Protein AF-A0A952Q5B1-F1 (afdb_monomer_lite)

Foldseek 3Di:
DVVVVVVVVVVVVVVVVVVVVVVVVVVVVVVPPPDDDDDPPPPVPVVVVVVVVVVVVVVPPPPQFEKEKEAAQEPLAKKKKWKAFPPPRDIDIDIAGHRGMDIDRDHAQTKIKMKIASQPGDDDDDDWGQGDIDIDMDHTHGSYYDYDYDYTDGPDPPPPPPPDDPPDDD

pLDDT: mean 77.04, std 18.93, range [41.94, 98.56]

Sequence (170 aa):
MVAFRVILYIAVALLGLLGVIIVVLRLRTKTFQSRQNMATGLVLSSIALVTGLVLTVNALGTDPRPRVIFDNQSECGAIPVTLTRENTGEVLRGKVEMGQKLEFAVEADVRYKYNVDFSAAPRQNGNWKCTAIEDGWVTVPPGSSATFPLKSERIEPQLVVTATPINLVP

Radius of gyration: 29.95 Å; chains: 1; bounding box: 54×34×119 Å

Secondary structure (DSSP, 8-state):
-HHHHHHHHHHHHHHHHHHHHHHHHHHHGGGG-TT--S-TTSSSHHHHHHHHHHHHHTTS----S-EEEEEE-SSS-SEEEEEEETTT--EEEEEE-TT-EEEEE--TT-EEEEEEEGGGSPPPSSS-----EEEEEEE--TT-EEEEEE-----PPP------------

Structure (mmCIF, N/CA/C/O backbone):
data_AF-A0A952Q5B1-F1
#
_entry.id   AF-A0A952Q5B1-F1
#
loop_
_atom_site.group_PDB
_atom_site.id
_atom_site.type_symbol
_atom_site.label_atom_id
_atom_site.label_alt_id
_atom_site.label_comp_id
_atom_site.label_asym_id
_atom_site.label_entity_id
_atom_site.label_seq_id
_atom_site.pdbx_PDB_ins_code
_atom_site.Cartn_x
_atom_site.Cartn_y
_atom_site.Cartn_z
_atom_site.occupancy
_atom_site.B_iso_or_equiv
_atom_site.auth_seq_id
_atom_site.auth_comp_id
_atom_site.auth_asym_id
_atom_site.auth_atom_id
_atom_site.pdbx_PDB_model_num
ATOM 1 N N . MET A 1 1 ? 6.737 12.651 16.575 1.00 57.50 1 MET A N 1
ATOM 2 C CA . MET A 1 1 ? 6.765 11.290 17.172 1.00 57.50 1 MET A CA 1
ATOM 3 C C . MET A 1 1 ? 8.156 10.640 17.205 1.00 57.50 1 MET A C 1
ATOM 5 O O . MET A 1 1 ? 8.379 9.805 18.071 1.00 57.50 1 MET A O 1
ATOM 9 N N . VAL A 1 2 ? 9.113 11.021 16.344 1.00 59.41 2 VAL A N 1
ATOM 10 C CA . VAL A 1 2 ? 10.474 10.431 16.326 1.00 59.41 2 VAL A CA 1
ATOM 11 C C . VAL A 1 2 ? 11.293 10.752 17.590 1.00 59.41 2 VAL A C 1
ATOM 13 O O . VAL A 1 2 ? 11.925 9.861 18.146 1.00 59.41 2 VAL A O 1
ATOM 16 N N . ALA A 1 3 ? 11.211 11.983 18.109 1.00 59.31 3 ALA A N 1
ATOM 17 C CA . ALA A 1 3 ? 11.975 12.411 19.289 1.00 59.31 3 ALA A CA 1
ATOM 18 C C . ALA A 1 3 ? 11.665 11.598 20.563 1.00 59.31 3 ALA A C 1
ATOM 20 O O . ALA A 1 3 ? 12.570 11.264 21.321 1.00 59.31 3 ALA A O 1
ATOM 21 N N . PHE A 1 4 ? 10.403 11.206 20.765 1.00 68.00 4 PHE A N 1
ATOM 22 C CA . PHE A 1 4 ? 9.999 10.403 21.923 1.00 68.00 4 PHE A CA 1
ATOM 23 C C . PHE A 1 4 ? 10.615 8.997 21.893 1.00 68.00 4 PHE A C 1
ATOM 25 O O . PHE A 1 4 ? 11.049 8.483 22.920 1.00 68.00 4 PHE A O 1
ATOM 32 N N . ARG A 1 5 ? 10.724 8.398 20.699 1.00 67.12 5 ARG A N 1
ATOM 33 C CA . ARG A 1 5 ? 11.349 7.081 20.527 1.00 67.12 5 ARG A CA 1
ATOM 34 C C . ARG A 1 5 ? 12.837 7.123 20.868 1.00 67.12 5 ARG A C 1
ATOM 36 O O . ARG A 1 5 ? 13.310 6.246 21.576 1.00 67.12 5 ARG A O 1
ATOM 43 N N . VAL A 1 6 ? 13.553 8.161 20.432 1.00 75.75 6 VAL A N 1
ATOM 44 C CA . VAL A 1 6 ? 14.989 8.325 20.725 1.00 75.75 6 VAL A CA 1
ATOM 45 C C . VAL A 1 6 ? 15.237 8.471 22.230 1.00 75.75 6 VAL A C 1
ATOM 47 O O . VAL A 1 6 ? 16.117 7.804 22.769 1.00 75.75 6 VAL A O 1
ATOM 50 N N . ILE A 1 7 ? 14.423 9.272 22.926 1.00 77.44 7 ILE A N 1
ATOM 51 C CA . ILE A 1 7 ? 14.523 9.447 24.385 1.00 77.44 7 ILE A CA 1
ATOM 52 C C . ILE A 1 7 ? 14.272 8.119 25.113 1.00 77.44 7 ILE A C 1
ATOM 54 O O . ILE A 1 7 ? 15.005 7.777 26.041 1.00 77.44 7 ILE A O 1
ATOM 58 N N . LEU A 1 8 ? 13.287 7.340 24.659 1.00 76.62 8 LEU A N 1
ATOM 59 C CA . LEU A 1 8 ? 12.981 6.033 25.235 1.00 76.62 8 LEU A CA 1
ATOM 60 C C . LEU A 1 8 ? 14.145 5.043 25.062 1.00 76.62 8 LEU A C 1
ATOM 62 O O . LEU A 1 8 ? 14.513 4.367 26.020 1.00 76.62 8 LEU A O 1
ATOM 66 N N . TYR A 1 9 ? 14.779 4.997 23.885 1.00 74.94 9 TYR A N 1
ATOM 67 C CA . TYR A 1 9 ? 15.947 4.137 23.655 1.00 74.94 9 TYR A CA 1
ATOM 68 C C . TYR A 1 9 ? 17.141 4.517 24.537 1.00 74.94 9 TYR A C 1
ATOM 70 O O . TYR A 1 9 ? 17.790 3.634 25.096 1.00 74.94 9 TYR A O 1
ATOM 78 N N . ILE A 1 10 ? 17.406 5.816 24.708 1.00 79.50 10 ILE A N 1
ATOM 79 C CA . ILE A 1 10 ? 18.494 6.298 25.571 1.00 79.50 10 ILE A CA 1
ATOM 80 C C . ILE A 1 10 ? 18.225 5.938 27.038 1.00 79.50 10 ILE A C 1
ATOM 82 O O . ILE A 1 10 ? 19.127 5.463 27.728 1.00 79.50 10 ILE A O 1
ATOM 86 N N . ALA A 1 11 ? 16.983 6.094 27.507 1.00 80.75 11 ALA A N 1
ATOM 87 C CA . ALA A 1 11 ? 16.598 5.727 28.868 1.00 80.75 11 ALA A CA 1
ATOM 88 C C . ALA A 1 11 ? 16.760 4.219 29.128 1.00 80.75 11 ALA A C 1
ATOM 90 O O . ALA A 1 11 ? 17.311 3.823 30.155 1.00 80.75 11 ALA A O 1
ATOM 91 N N . VAL A 1 12 ? 16.348 3.373 28.179 1.00 80.56 12 VAL A N 1
ATOM 92 C CA . VAL A 1 12 ? 16.506 1.913 28.281 1.00 80.56 12 VAL A CA 1
ATOM 93 C C . VAL A 1 12 ? 17.984 1.511 28.273 1.00 80.56 12 VAL A C 1
ATOM 95 O O . VAL A 1 12 ? 18.396 0.679 29.083 1.00 80.56 12 VAL A O 1
ATOM 98 N N . ALA A 1 13 ? 18.805 2.132 27.420 1.00 80.12 13 ALA A N 1
ATOM 99 C CA . ALA A 1 13 ? 20.243 1.874 27.372 1.00 80.12 13 ALA A CA 1
ATOM 100 C C . ALA A 1 13 ? 20.943 2.247 28.692 1.00 80.12 13 ALA A C 1
ATOM 102 O O . ALA A 1 13 ? 21.744 1.464 29.203 1.00 80.12 13 ALA A O 1
ATOM 103 N N . LEU A 1 14 ? 20.600 3.400 29.281 1.00 85.06 14 LEU A N 1
ATOM 104 C CA . LEU A 1 14 ? 21.139 3.852 30.568 1.00 85.06 14 LEU A CA 1
ATOM 105 C C . LEU A 1 14 ? 20.765 2.914 31.723 1.00 85.06 14 LEU A C 1
ATOM 107 O O . LEU A 1 14 ? 21.619 2.589 32.549 1.00 85.06 14 LEU A O 1
ATOM 111 N N . LEU A 1 15 ? 19.518 2.437 31.762 1.00 82.69 15 LEU A N 1
ATOM 112 C CA . LEU A 1 15 ? 19.067 1.470 32.767 1.00 82.69 15 LEU A CA 1
ATOM 113 C C . LEU A 1 15 ? 19.789 0.120 32.630 1.00 82.69 15 LEU A C 1
ATOM 115 O O . LEU A 1 15 ? 20.185 -0.467 33.638 1.00 82.69 15 LEU A O 1
ATOM 119 N N . GLY A 1 16 ? 20.025 -0.343 31.398 1.00 81.25 16 GLY A N 1
ATOM 120 C CA . GLY A 1 16 ? 20.823 -1.545 31.138 1.00 81.25 16 GLY A CA 1
ATOM 121 C C . GLY A 1 16 ? 22.265 -1.405 31.634 1.00 81.25 16 GLY A C 1
ATOM 122 O O . GLY A 1 16 ? 22.781 -2.294 32.312 1.00 81.25 16 GLY A O 1
ATOM 123 N N . LEU A 1 17 ? 22.893 -0.257 31.368 1.00 80.62 17 LEU A N 1
ATOM 124 C CA . LEU A 1 17 ? 24.262 0.047 31.798 1.00 80.62 17 LEU A CA 1
ATOM 125 C C . LEU A 1 17 ? 24.384 0.099 33.329 1.00 80.62 17 LEU A C 1
ATOM 127 O O . LEU A 1 17 ? 25.306 -0.490 33.894 1.00 80.62 17 LEU A O 1
ATOM 131 N N . LEU A 1 18 ? 23.413 0.717 34.011 1.00 82.19 18 LEU A N 1
ATOM 132 C CA . LEU A 1 18 ? 23.317 0.722 35.476 1.00 82.19 18 LEU A CA 1
ATOM 133 C C . LEU A 1 18 ? 23.187 -0.696 36.051 1.00 82.19 18 LEU A C 1
ATOM 135 O O . LEU A 1 18 ? 23.868 -1.028 37.023 1.00 82.19 18 LEU A O 1
ATOM 139 N N . GLY A 1 19 ? 22.375 -1.554 35.428 1.00 79.06 19 GLY A N 1
ATOM 140 C CA . GLY A 1 19 ? 22.234 -2.957 35.825 1.00 79.06 19 GLY A CA 1
ATOM 141 C C . GLY A 1 19 ? 23.553 -3.732 35.741 1.00 79.06 19 GLY A C 1
ATOM 142 O O . GLY A 1 19 ? 23.925 -4.427 36.689 1.00 79.06 19 GLY A O 1
ATOM 143 N N . VAL A 1 20 ? 24.306 -3.559 34.648 1.00 78.56 20 VAL A N 1
ATOM 144 C CA . VAL A 1 20 ? 25.624 -4.192 34.465 1.00 78.56 20 VAL A CA 1
ATOM 145 C C . VAL A 1 20 ? 26.622 -3.700 35.515 1.00 78.56 20 VAL A C 1
ATOM 147 O O . VAL A 1 20 ? 27.319 -4.515 36.121 1.00 78.56 20 VAL A O 1
ATOM 150 N N . ILE A 1 21 ? 26.658 -2.393 35.794 1.00 76.25 21 ILE A N 1
ATOM 151 C CA . ILE A 1 21 ? 27.545 -1.810 36.813 1.00 76.25 21 ILE A CA 1
ATOM 152 C C . ILE A 1 21 ? 27.254 -2.401 38.200 1.00 76.25 21 ILE A C 1
ATOM 154 O O . ILE A 1 21 ? 28.185 -2.791 38.907 1.00 76.25 21 ILE A O 1
ATOM 158 N N . ILE A 1 22 ? 25.979 -2.540 38.580 1.00 74.88 22 ILE A N 1
ATOM 159 C CA . ILE A 1 22 ? 25.579 -3.137 39.865 1.00 74.88 22 ILE A CA 1
ATOM 160 C C . ILE A 1 22 ? 26.024 -4.606 39.958 1.00 74.88 22 ILE A C 1
ATOM 162 O O . ILE A 1 22 ? 26.513 -5.039 41.007 1.00 74.88 22 ILE A O 1
ATOM 166 N N . VAL A 1 23 ? 25.904 -5.375 38.870 1.00 71.56 23 VAL A N 1
ATOM 167 C CA . VAL A 1 23 ? 26.352 -6.778 38.820 1.00 71.56 23 VAL A CA 1
ATOM 168 C C . VAL A 1 23 ? 27.873 -6.877 38.948 1.00 71.56 23 VAL A C 1
ATOM 170 O O . VAL A 1 23 ? 28.365 -7.680 39.742 1.00 71.56 23 VAL A O 1
ATOM 173 N N . VAL A 1 24 ? 28.626 -6.035 38.237 1.00 71.56 24 VAL A N 1
ATOM 174 C CA . VAL A 1 24 ? 30.097 -6.007 38.309 1.00 71.56 24 VAL A CA 1
ATOM 175 C C . VAL A 1 24 ? 30.578 -5.596 39.705 1.00 71.56 24 VAL A C 1
ATOM 177 O O . VAL A 1 24 ? 31.488 -6.227 40.249 1.00 71.56 24 VAL A O 1
ATOM 180 N N . LEU A 1 25 ? 29.936 -4.605 40.333 1.00 67.44 25 LEU A N 1
ATOM 181 C CA . LEU A 1 25 ? 30.223 -4.207 41.716 1.00 67.44 25 LEU A CA 1
ATOM 182 C C . LEU A 1 25 ? 29.959 -5.352 42.705 1.00 67.44 25 LEU A C 1
ATOM 184 O O . LEU A 1 25 ? 30.779 -5.592 43.590 1.00 67.44 25 LEU A O 1
ATOM 188 N N . ARG A 1 26 ? 28.870 -6.115 42.527 1.00 61.66 26 ARG A N 1
ATOM 189 C CA . ARG A 1 26 ? 28.585 -7.305 43.351 1.00 61.66 26 ARG A CA 1
ATOM 190 C C . ARG A 1 26 ? 29.511 -8.491 43.082 1.00 61.66 26 ARG A C 1
ATOM 192 O O . ARG A 1 26 ? 29.687 -9.322 43.968 1.00 61.66 26 ARG A O 1
ATOM 199 N N . LEU A 1 27 ? 30.083 -8.608 41.886 1.00 57.28 27 LEU A N 1
ATOM 200 C CA . LEU A 1 27 ? 31.075 -9.641 41.577 1.00 57.28 27 LEU A CA 1
ATOM 201 C C . LEU A 1 27 ? 32.434 -9.309 42.206 1.00 57.28 27 LEU A C 1
ATOM 203 O O . LEU 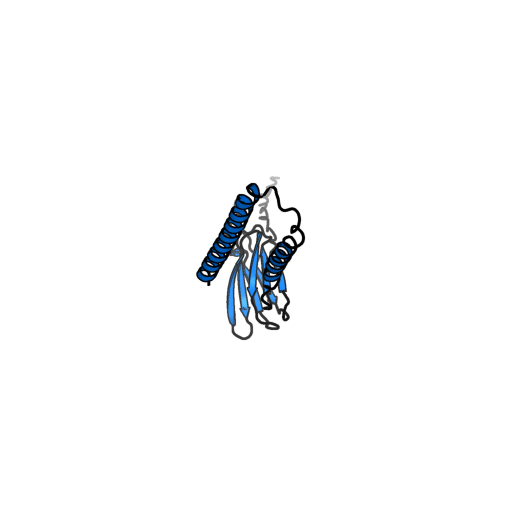A 1 27 ? 33.083 -10.206 42.739 1.00 57.28 27 LEU A O 1
ATOM 207 N N . ARG A 1 28 ? 32.832 -8.028 42.231 1.00 53.44 28 ARG A N 1
ATOM 208 C CA . ARG A 1 28 ? 34.084 -7.593 42.877 1.00 53.44 28 ARG A CA 1
ATOM 209 C C . ARG A 1 28 ? 34.093 -7.754 44.395 1.00 53.44 28 ARG A C 1
ATOM 211 O O . ARG A 1 28 ? 35.161 -7.948 44.960 1.00 53.44 28 ARG A O 1
ATOM 218 N N . THR A 1 29 ? 32.944 -7.712 45.067 1.00 49.78 29 THR A N 1
ATOM 219 C CA . THR A 1 29 ? 32.888 -7.943 46.521 1.00 49.78 29 THR A CA 1
ATOM 220 C C . THR A 1 29 ? 32.948 -9.425 46.903 1.00 49.78 29 THR A C 1
ATOM 222 O O . THR A 1 29 ? 33.233 -9.745 48.055 1.00 49.78 29 THR A O 1
ATOM 225 N N . LYS A 1 30 ? 32.745 -10.352 45.954 1.00 46.09 30 LYS A N 1
ATOM 226 C CA . LYS A 1 30 ? 32.739 -11.800 46.225 1.00 46.09 30 LYS A CA 1
ATOM 227 C C . LYS A 1 30 ? 34.120 -12.456 46.296 1.00 46.09 30 LYS A C 1
ATOM 229 O O . LYS A 1 30 ? 34.212 -13.571 46.800 1.00 46.09 30 LYS A O 1
ATOM 234 N N . THR A 1 31 ? 35.197 -11.795 45.876 1.00 49.59 31 THR A N 1
ATOM 235 C CA . THR A 1 31 ? 36.562 -12.335 46.032 1.00 49.59 31 THR A CA 1
ATOM 236 C C . THR A 1 31 ? 37.141 -12.158 47.442 1.00 49.59 31 THR A C 1
ATOM 238 O O . THR A 1 31 ? 38.228 -12.659 47.704 1.00 49.59 31 THR A O 1
ATOM 241 N N . PHE A 1 32 ? 36.416 -11.526 48.378 1.00 49.97 32 PHE A N 1
ATOM 242 C CA . PHE A 1 32 ? 36.888 -11.273 49.750 1.00 49.97 32 PHE A CA 1
ATOM 243 C C . PHE A 1 32 ? 36.176 -12.095 50.844 1.00 49.97 32 PHE A C 1
ATOM 245 O O . PHE A 1 32 ? 36.248 -11.757 52.022 1.00 49.97 32 PHE A O 1
ATOM 252 N N . GLN A 1 33 ? 35.465 -13.176 50.502 1.00 45.03 33 GLN A N 1
ATOM 253 C CA . GLN A 1 33 ? 34.659 -13.901 51.496 1.00 45.03 33 GLN A CA 1
ATOM 254 C C . GLN A 1 33 ? 34.721 -15.426 51.347 1.00 45.03 33 GLN A C 1
ATOM 256 O O . GLN A 1 33 ? 33.713 -16.124 51.280 1.00 45.03 33 GLN A O 1
ATOM 261 N N . SER A 1 34 ? 35.946 -15.956 51.380 1.00 46.50 34 SER A N 1
ATOM 262 C CA . SER A 1 34 ? 36.279 -17.390 51.448 1.00 46.50 34 SER A CA 1
ATOM 263 C C . SER A 1 34 ? 35.866 -18.080 52.772 1.00 46.50 34 SER A C 1
ATOM 265 O O . SER A 1 34 ? 36.592 -18.950 53.251 1.00 46.50 34 SER A O 1
ATOM 267 N N . ARG A 1 35 ? 34.741 -17.712 53.413 1.00 50.00 35 ARG A N 1
ATOM 268 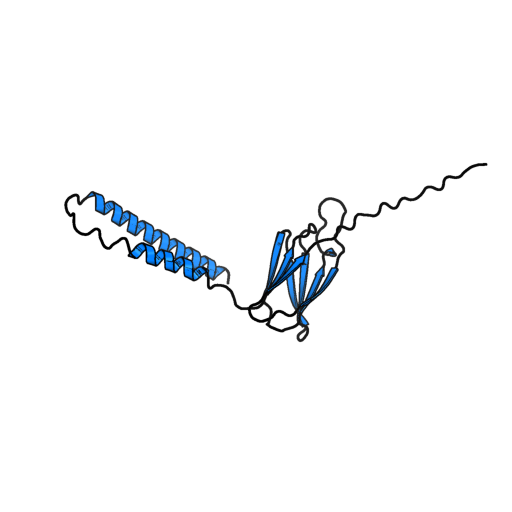C CA . ARG A 1 35 ? 34.308 -18.346 54.681 1.00 50.00 35 ARG A CA 1
ATOM 269 C C . ARG A 1 35 ? 32.807 -18.464 54.971 1.00 50.00 35 ARG A C 1
ATOM 271 O O . ARG A 1 35 ? 32.482 -18.864 56.083 1.00 50.00 35 ARG A O 1
ATOM 278 N N . GLN A 1 36 ? 31.879 -18.200 54.051 1.00 41.94 36 GLN A N 1
ATOM 279 C CA . GLN A 1 36 ? 30.451 -18.436 54.347 1.00 41.94 36 GLN A CA 1
ATOM 280 C C . GLN A 1 36 ? 29.728 -19.190 53.228 1.00 41.94 36 GLN A C 1
ATOM 282 O O . GLN A 1 36 ? 28.959 -18.645 52.442 1.00 41.94 36 GLN A O 1
ATOM 287 N N . ASN A 1 37 ? 29.982 -20.498 53.207 1.00 48.69 37 ASN A N 1
ATOM 288 C CA . ASN A 1 37 ? 29.059 -21.494 52.678 1.00 48.69 37 ASN A CA 1
ATOM 289 C C . ASN A 1 37 ? 27.781 -21.450 53.530 1.00 48.69 37 ASN A C 1
ATOM 291 O O . ASN A 1 37 ? 27.867 -21.782 54.705 1.00 48.69 37 ASN A O 1
ATOM 295 N N . MET A 1 38 ? 26.655 -21.009 52.952 1.00 50.41 38 MET A N 1
ATOM 296 C CA . MET A 1 38 ? 25.242 -21.250 53.345 1.00 50.41 38 MET A CA 1
ATOM 297 C C . MET A 1 38 ? 24.345 -20.055 52.949 1.00 50.41 38 MET A C 1
ATOM 299 O O . MET A 1 38 ? 23.683 -19.462 53.788 1.00 50.41 38 MET A O 1
ATOM 303 N N . ALA A 1 39 ? 24.313 -19.650 51.673 1.00 46.81 39 ALA A N 1
ATOM 304 C CA . ALA A 1 39 ? 23.263 -18.726 51.189 1.00 46.81 39 ALA A CA 1
ATOM 305 C C . ALA A 1 39 ? 23.066 -18.726 49.659 1.00 46.81 39 ALA A C 1
ATOM 307 O O . ALA A 1 39 ? 22.420 -17.841 49.100 1.00 46.81 39 ALA A O 1
ATOM 308 N N . THR A 1 40 ? 23.628 -19.689 48.930 1.00 48.06 40 THR A N 1
ATOM 309 C CA . THR A 1 40 ? 23.574 -19.751 47.460 1.00 48.06 40 THR A CA 1
ATOM 310 C C . THR A 1 40 ? 22.400 -20.598 46.970 1.00 48.06 40 THR A C 1
ATOM 312 O O . THR A 1 40 ? 22.591 -21.546 46.220 1.00 48.06 40 THR A O 1
ATOM 315 N N . GLY A 1 41 ? 21.182 -20.270 47.412 1.00 47.44 41 GLY A N 1
ATOM 316 C CA . GLY A 1 41 ? 19.950 -20.930 46.953 1.00 47.44 41 GLY A CA 1
ATOM 317 C C . GLY A 1 41 ? 18.912 -20.007 46.304 1.00 47.44 41 GLY A C 1
ATOM 318 O O . GLY A 1 41 ? 17.989 -20.497 45.670 1.00 47.44 41 GLY A O 1
ATOM 319 N N . LEU A 1 42 ? 19.039 -18.679 46.431 1.00 48.03 42 LEU A N 1
ATOM 320 C CA . LEU A 1 42 ? 17.896 -17.770 46.215 1.00 48.03 42 LEU A CA 1
ATOM 321 C C . LEU A 1 42 ? 18.117 -16.624 45.212 1.00 48.03 42 LEU A C 1
ATOM 323 O O . LEU A 1 42 ? 17.209 -15.836 44.984 1.00 48.03 42 LEU A O 1
ATOM 327 N N . VAL A 1 43 ? 19.292 -16.514 44.580 1.00 47.91 43 VAL A N 1
ATOM 328 C CA . VAL A 1 43 ? 19.617 -15.361 43.701 1.00 47.91 43 VAL A CA 1
ATOM 329 C C . VAL A 1 43 ? 19.542 -15.701 42.201 1.00 47.91 43 VAL A C 1
ATOM 331 O O . VAL A 1 43 ? 19.681 -14.823 41.358 1.00 47.91 43 VAL A O 1
ATOM 334 N N . LEU A 1 44 ? 19.285 -16.965 41.848 1.00 45.44 44 LEU A N 1
ATOM 335 C CA . LEU A 1 44 ? 19.164 -17.414 40.452 1.00 45.44 44 LEU A CA 1
ATOM 336 C C . LEU A 1 44 ? 17.729 -17.341 39.891 1.00 45.44 44 LEU A C 1
ATOM 338 O O . LEU A 1 44 ? 17.565 -17.454 38.681 1.00 45.44 44 LEU A O 1
ATOM 342 N N . SER A 1 45 ? 16.695 -17.106 40.712 1.00 47.19 45 SER A N 1
ATOM 343 C CA . SER A 1 45 ? 15.301 -17.023 40.226 1.00 47.19 45 SER A CA 1
ATOM 344 C C . SER A 1 45 ? 14.891 -15.628 39.733 1.00 47.19 45 SER A C 1
ATOM 346 O O . SER A 1 45 ? 14.009 -15.506 38.886 1.00 47.19 45 SER A O 1
ATOM 348 N N . SER A 1 46 ? 15.537 -14.562 40.211 1.00 48.22 46 SER A N 1
ATOM 349 C CA . SER A 1 46 ? 15.129 -13.180 39.924 1.00 48.22 46 SER A CA 1
ATOM 350 C C . SER A 1 46 ? 15.632 -12.642 38.580 1.00 48.22 46 SER A C 1
ATOM 352 O O . SER A 1 46 ? 15.042 -11.706 38.049 1.00 48.22 46 SER A O 1
ATOM 354 N N . ILE A 1 47 ? 16.663 -13.249 37.980 1.00 51.22 47 ILE A N 1
ATOM 355 C CA . ILE A 1 47 ? 17.163 -12.847 36.652 1.00 51.22 47 ILE A CA 1
ATOM 356 C C . ILE A 1 47 ? 16.261 -13.395 35.532 1.00 51.22 47 ILE A C 1
ATOM 358 O O . ILE A 1 47 ? 16.010 -12.681 34.563 1.00 51.22 47 ILE A O 1
ATOM 362 N N . ALA A 1 48 ? 15.697 -14.599 35.692 1.00 50.59 48 ALA A N 1
ATOM 363 C CA . ALA A 1 48 ? 14.828 -15.230 34.692 1.00 50.59 48 ALA A CA 1
ATOM 364 C C . ALA A 1 48 ? 13.477 -14.507 34.511 1.00 50.59 48 ALA A C 1
ATOM 366 O O . ALA A 1 48 ? 12.975 -14.391 33.393 1.00 50.59 48 ALA A O 1
ATOM 367 N N . LEU A 1 49 ? 12.905 -13.960 35.590 1.00 49.78 49 LEU A N 1
ATOM 368 C CA . LEU A 1 49 ? 11.628 -13.235 35.530 1.00 49.78 49 LEU A CA 1
ATOM 369 C C . LEU A 1 49 ? 11.739 -11.897 34.785 1.00 49.78 49 LEU A C 1
ATOM 371 O O . LEU A 1 49 ? 10.821 -11.513 34.063 1.00 49.78 49 LEU A O 1
ATOM 375 N N . VAL A 1 50 ? 12.874 -11.203 34.906 1.00 50.47 50 VAL A N 1
ATOM 376 C CA . VAL A 1 50 ? 13.075 -9.905 34.246 1.00 50.47 50 VAL A CA 1
ATOM 377 C C . VAL A 1 50 ? 13.347 -10.077 32.747 1.00 50.47 50 VAL A C 1
ATOM 379 O O . VAL A 1 50 ? 12.857 -9.283 31.949 1.00 50.47 50 VAL A O 1
ATOM 382 N N . THR A 1 51 ? 14.051 -11.138 32.331 1.00 51.38 51 THR A N 1
ATOM 383 C CA . THR A 1 51 ? 14.259 -11.415 30.894 1.00 51.38 51 THR A CA 1
ATOM 384 C C . THR A 1 51 ? 12.984 -11.907 30.205 1.00 51.38 51 THR A C 1
ATOM 386 O O . THR A 1 51 ? 12.723 -11.515 29.069 1.00 51.38 51 THR A O 1
ATOM 389 N N . GLY A 1 52 ? 12.155 -12.701 30.894 1.00 49.69 52 GLY A N 1
ATOM 390 C CA . GLY A 1 52 ? 10.856 -13.141 30.374 1.00 49.69 52 GLY A CA 1
ATOM 391 C C . GLY A 1 52 ? 9.883 -11.982 30.135 1.00 49.69 52 GLY A C 1
ATOM 392 O O . GLY A 1 52 ? 9.244 -11.922 29.087 1.00 49.69 52 GLY A O 1
ATOM 393 N N . LEU A 1 53 ? 9.823 -11.008 31.052 1.00 48.28 53 LEU A N 1
ATOM 394 C CA . LEU A 1 53 ? 8.910 -9.870 30.922 1.00 48.28 53 LEU A CA 1
ATOM 395 C C . LEU A 1 53 ? 9.288 -8.956 29.744 1.00 48.28 53 LEU A C 1
ATOM 397 O O . LEU A 1 53 ? 8.411 -8.560 28.981 1.00 48.28 53 LEU A O 1
ATOM 401 N N . VAL A 1 54 ? 10.580 -8.684 29.525 1.00 52.50 54 VAL A N 1
ATOM 402 C CA . VAL A 1 54 ? 11.051 -7.797 28.438 1.00 52.50 54 VAL A CA 1
ATOM 403 C C . VAL A 1 54 ? 10.767 -8.368 27.039 1.00 52.50 54 VAL A C 1
ATOM 405 O O . VAL A 1 54 ? 10.517 -7.603 26.108 1.00 52.50 54 VAL A O 1
ATOM 408 N N . LEU A 1 55 ? 10.719 -9.694 26.879 1.00 51.72 55 LEU A N 1
ATOM 409 C CA . LEU A 1 55 ? 10.351 -10.324 25.604 1.00 51.72 55 LEU A CA 1
ATOM 410 C C . LEU A 1 55 ? 8.842 -10.254 25.318 1.00 51.72 55 LEU A C 1
ATOM 412 O O . LEU A 1 55 ? 8.451 -10.151 24.157 1.00 51.72 55 LEU A O 1
ATOM 416 N N . THR A 1 56 ? 7.989 -10.233 26.349 1.00 50.00 56 THR A N 1
ATOM 417 C CA . THR A 1 56 ? 6.527 -10.156 26.158 1.00 50.00 56 THR A CA 1
ATOM 418 C C . THR A 1 56 ? 6.027 -8.774 25.734 1.00 50.00 56 THR A C 1
ATOM 420 O O . THR A 1 56 ? 5.034 -8.684 25.016 1.00 50.00 56 THR A O 1
ATOM 423 N N . VAL A 1 57 ? 6.725 -7.687 26.092 1.00 52.16 57 VAL A N 1
ATOM 424 C CA . VAL A 1 57 ? 6.257 -6.322 25.766 1.00 52.16 57 VAL A CA 1
ATOM 425 C C . VAL A 1 57 ? 6.426 -5.984 24.277 1.00 52.16 57 VAL A C 1
ATOM 427 O O . VAL A 1 57 ?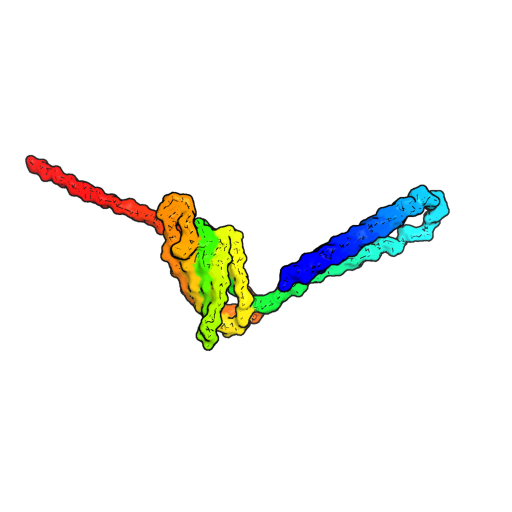 5.666 -5.185 23.739 1.00 52.16 57 VAL A O 1
ATOM 430 N N . ASN A 1 58 ? 7.366 -6.627 23.575 1.00 49.22 58 ASN A N 1
ATOM 431 C CA . ASN A 1 58 ? 7.559 -6.409 22.135 1.00 49.22 58 ASN A CA 1
ATOM 432 C C . ASN A 1 58 ? 6.569 -7.189 21.252 1.00 49.22 58 ASN A C 1
ATOM 434 O O . ASN A 1 58 ? 6.455 -6.888 20.067 1.00 49.22 58 ASN A O 1
ATOM 438 N N . ALA A 1 59 ? 5.840 -8.163 21.806 1.00 48.66 59 ALA A N 1
ATOM 439 C CA . ALA A 1 59 ? 4.897 -8.985 21.046 1.00 48.66 59 ALA A CA 1
ATOM 440 C C . ALA A 1 59 ? 3.471 -8.395 20.969 1.00 48.66 59 ALA A C 1
ATOM 442 O O . ALA A 1 59 ? 2.669 -8.869 20.173 1.00 48.66 59 ALA A O 1
ATOM 443 N N . LEU A 1 60 ? 3.145 -7.359 21.756 1.00 52.62 60 LEU A N 1
ATOM 444 C CA . LEU A 1 60 ? 1.795 -6.763 21.824 1.00 52.62 60 LEU A CA 1
ATOM 445 C C . LEU A 1 60 ? 1.638 -5.451 21.026 1.00 52.62 60 LEU A C 1
ATOM 447 O O . LEU A 1 60 ? 0.650 -4.738 21.177 1.00 52.62 60 LEU A O 1
ATOM 451 N N . GLY A 1 61 ? 2.606 -5.114 20.173 1.00 52.84 61 GLY A N 1
ATOM 452 C CA . GLY A 1 61 ? 2.612 -3.871 19.393 1.00 52.84 61 GLY A CA 1
ATOM 453 C C . GLY A 1 61 ? 1.869 -3.921 18.053 1.00 52.84 61 GLY A C 1
ATOM 454 O O . GLY A 1 61 ? 2.056 -3.013 17.241 1.00 52.84 61 GLY A O 1
ATOM 455 N N . THR A 1 62 ? 1.082 -4.960 17.768 1.00 59.44 62 THR A N 1
ATOM 456 C CA . THR A 1 62 ? 0.273 -5.043 16.545 1.00 59.44 62 THR A CA 1
ATOM 457 C C . THR A 1 62 ? -0.889 -4.060 16.643 1.00 59.44 62 THR A C 1
ATOM 459 O O . THR A 1 62 ? -1.927 -4.344 17.231 1.00 59.44 62 THR A O 1
ATOM 462 N N . ASP A 1 63 ? -0.691 -2.865 16.084 1.00 68.31 63 ASP A N 1
ATOM 463 C CA . ASP A 1 63 ? -1.752 -1.882 15.867 1.00 68.31 63 ASP A CA 1
ATOM 464 C C . ASP A 1 63 ? -2.921 -2.583 15.141 1.00 68.31 63 ASP A C 1
ATOM 466 O O . ASP A 1 63 ? -2.717 -3.058 14.018 1.00 68.31 63 ASP A O 1
ATOM 470 N N . PRO A 1 64 ? -4.114 -2.690 15.763 1.00 79.19 64 PRO A N 1
ATOM 471 C CA . PRO A 1 64 ? -5.225 -3.516 15.278 1.00 79.19 64 PRO A CA 1
ATOM 472 C C . PRO A 1 64 ? -5.882 -2.964 14.007 1.00 79.19 64 PRO A C 1
ATOM 474 O O . PRO A 1 64 ? -6.858 -3.530 13.507 1.00 79.19 64 PRO A O 1
ATOM 477 N N . ARG A 1 65 ? -5.390 -1.832 13.497 1.00 89.62 65 ARG A N 1
ATOM 478 C CA . ARG A 1 65 ? -5.926 -1.200 12.300 1.00 89.62 65 ARG A CA 1
ATOM 479 C C . ARG A 1 65 ? -5.675 -2.065 11.061 1.00 89.62 65 ARG A C 1
ATOM 481 O O . ARG A 1 65 ? -4.535 -2.491 10.857 1.00 89.62 65 ARG A O 1
ATOM 488 N N . PRO A 1 66 ? -6.705 -2.283 10.223 1.00 94.88 66 PRO A N 1
ATOM 489 C CA . PRO A 1 66 ? -6.559 -2.958 8.943 1.00 94.88 66 PRO A CA 1
ATOM 490 C C . PRO A 1 66 ? -5.497 -2.303 8.072 1.00 94.88 66 PRO A C 1
ATOM 492 O O . PRO A 1 66 ? -5.284 -1.086 8.131 1.00 94.88 66 PRO A O 1
ATOM 495 N N . ARG A 1 67 ? -4.828 -3.116 7.254 1.00 96.56 67 ARG A N 1
ATOM 496 C CA . ARG A 1 67 ? -3.721 -2.643 6.419 1.00 96.56 67 ARG A CA 1
ATOM 497 C C . ARG A 1 67 ? -3.864 -3.063 4.972 1.00 96.56 67 ARG A C 1
ATOM 499 O O . ARG A 1 67 ? -4.179 -4.213 4.679 1.00 96.56 67 ARG A O 1
ATOM 506 N N . VAL A 1 68 ? -3.540 -2.138 4.079 1.00 97.31 68 VAL A N 1
ATOM 507 C CA . VAL A 1 68 ? -3.258 -2.439 2.675 1.00 97.31 68 VAL A CA 1
ATOM 508 C C . VAL A 1 68 ? -1.749 -2.386 2.487 1.00 97.31 68 VAL A C 1
ATOM 510 O O . VAL A 1 68 ? -1.123 -1.370 2.786 1.00 97.31 68 VAL A O 1
ATOM 513 N N . ILE A 1 69 ? -1.172 -3.491 2.028 1.00 97.81 69 ILE A N 1
ATOM 514 C CA . ILE A 1 69 ? 0.267 -3.688 1.887 1.00 97.81 69 ILE A CA 1
ATOM 515 C C . ILE A 1 69 ? 0.585 -3.854 0.406 1.00 97.81 69 ILE A C 1
ATOM 517 O O . ILE A 1 69 ? 0.077 -4.767 -0.239 1.00 97.81 69 ILE A O 1
ATOM 521 N N . PHE A 1 70 ? 1.452 -3.002 -0.125 1.00 97.75 70 PHE A N 1
ATOM 522 C CA . PHE A 1 70 ? 2.002 -3.139 -1.470 1.00 97.75 70 PHE A CA 1
ATOM 523 C C . PHE A 1 70 ? 3.430 -3.655 -1.359 1.00 97.75 70 PHE A C 1
ATOM 525 O O . PHE A 1 70 ? 4.269 -3.006 -0.737 1.00 97.75 70 PHE A O 1
ATOM 532 N N . ASP A 1 71 ? 3.688 -4.832 -1.921 1.00 97.06 71 ASP A N 1
ATOM 533 C CA . ASP A 1 71 ? 4.985 -5.507 -1.877 1.00 97.06 71 ASP A CA 1
ATOM 534 C C . ASP A 1 71 ? 5.664 -5.397 -3.240 1.00 97.06 71 ASP A C 1
ATOM 536 O O . ASP A 1 71 ? 5.238 -6.035 -4.204 1.00 97.06 71 ASP A O 1
ATOM 540 N N . ASN A 1 72 ? 6.685 -4.547 -3.346 1.00 95.38 72 ASN A N 1
ATOM 541 C CA . ASN A 1 72 ? 7.333 -4.278 -4.620 1.00 95.38 72 ASN A CA 1
ATOM 542 C C . ASN A 1 72 ? 8.373 -5.345 -4.954 1.00 95.38 72 ASN A C 1
ATOM 544 O O . ASN A 1 72 ? 9.549 -5.230 -4.608 1.00 95.38 72 ASN A O 1
ATOM 548 N N . GLN A 1 73 ? 7.919 -6.359 -5.683 1.00 93.56 73 GLN A N 1
ATOM 549 C CA . GLN A 1 73 ? 8.743 -7.443 -6.216 1.00 93.56 73 GLN A CA 1
ATOM 550 C C . GLN A 1 73 ? 9.184 -7.174 -7.663 1.00 93.56 73 GLN A C 1
ATOM 552 O O . GLN A 1 73 ? 9.731 -8.059 -8.317 1.00 93.56 73 GLN A O 1
ATOM 557 N N . SER A 1 74 ? 8.915 -5.976 -8.185 1.00 90.00 74 SER A N 1
ATOM 558 C CA . SER A 1 74 ? 9.228 -5.605 -9.560 1.00 90.00 74 SER A CA 1
ATOM 559 C C . SER A 1 74 ? 10.658 -5.085 -9.702 1.00 90.00 74 SER A C 1
ATOM 561 O O . SER A 1 74 ? 11.235 -4.526 -8.771 1.00 90.00 74 SER A O 1
ATOM 563 N N . GLU A 1 75 ? 11.197 -5.176 -10.915 1.00 88.38 75 GLU A N 1
ATOM 564 C CA . GLU A 1 75 ? 12.490 -4.577 -11.272 1.00 88.38 75 GLU A CA 1
ATOM 565 C C . GLU A 1 75 ? 12.356 -3.102 -11.698 1.00 88.38 75 GLU A C 1
ATOM 567 O O . GLU A 1 75 ? 13.343 -2.452 -12.038 1.00 88.38 75 GLU A O 1
ATOM 572 N N . CYS A 1 76 ? 11.144 -2.533 -11.659 1.00 86.88 76 CYS A N 1
ATOM 573 C CA . CYS A 1 76 ? 10.847 -1.171 -12.120 1.00 86.88 76 CYS A CA 1
ATOM 574 C C . CYS A 1 76 ? 11.458 -0.072 -11.240 1.00 86.88 76 CYS A C 1
ATOM 576 O O . CYS A 1 76 ? 11.308 1.113 -11.527 1.00 86.88 76 CYS A O 1
ATOM 578 N N . GLY A 1 77 ? 12.140 -0.437 -10.154 1.00 90.19 77 GLY A N 1
ATOM 579 C CA . GLY A 1 77 ? 12.584 0.504 -9.143 1.00 90.19 77 GLY A CA 1
ATOM 580 C C . GLY A 1 77 ? 11.413 0.930 -8.269 1.00 90.19 77 GLY A C 1
ATOM 581 O O . GLY A 1 77 ? 10.639 0.102 -7.800 1.00 90.19 77 GLY A O 1
ATOM 582 N N . ALA A 1 78 ? 11.308 2.225 -8.009 1.00 93.06 78 ALA A N 1
ATOM 583 C CA . ALA A 1 78 ? 10.399 2.746 -7.006 1.00 93.06 78 ALA A CA 1
ATOM 584 C C . ALA A 1 78 ? 9.046 3.161 -7.589 1.00 93.06 78 ALA A C 1
ATOM 586 O O . ALA A 1 78 ? 8.983 4.083 -8.406 1.00 93.06 78 ALA A O 1
ATOM 587 N N . ILE A 1 79 ? 7.974 2.521 -7.126 1.00 94.38 79 ILE A N 1
ATOM 588 C CA . ILE A 1 79 ? 6.634 2.659 -7.702 1.00 94.38 79 ILE A CA 1
ATOM 589 C C . ILE A 1 79 ? 5.769 3.574 -6.827 1.00 94.38 79 ILE A C 1
ATOM 591 O O . ILE A 1 79 ? 5.648 3.324 -5.622 1.00 94.38 79 ILE A O 1
ATOM 595 N N . PRO A 1 80 ? 5.155 4.632 -7.383 1.00 96.38 80 PRO A N 1
ATOM 596 C CA . PRO A 1 80 ? 4.144 5.402 -6.677 1.00 96.38 80 PRO A CA 1
ATOM 597 C C . PRO A 1 80 ? 2.833 4.621 -6.572 1.00 96.38 80 PRO A C 1
ATOM 599 O O . PRO A 1 80 ? 2.347 4.031 -7.538 1.00 96.38 80 PRO A O 1
ATOM 602 N N . VAL A 1 81 ? 2.241 4.667 -5.384 1.00 97.19 81 VAL A N 1
ATOM 603 C CA . VAL A 1 81 ? 0.962 4.032 -5.083 1.00 97.19 81 VAL A CA 1
ATOM 604 C C . VAL A 1 81 ? 0.019 5.056 -4.480 1.00 97.19 81 VAL A C 1
ATOM 606 O O . VAL A 1 81 ? 0.396 5.841 -3.603 1.00 97.19 81 VAL A O 1
ATOM 609 N N . THR A 1 82 ? -1.222 5.028 -4.950 1.00 98.06 82 THR A N 1
ATOM 610 C CA . THR A 1 82 ? -2.305 5.874 -4.460 1.00 98.06 82 THR A CA 1
ATOM 611 C C . THR A 1 82 ? -3.477 5.013 -4.008 1.00 98.06 82 THR A C 1
ATOM 613 O O . THR A 1 82 ? -3.881 4.094 -4.713 1.00 98.06 82 THR A O 1
ATOM 616 N N . LEU A 1 83 ? -4.043 5.335 -2.848 1.00 97.88 83 LEU A N 1
ATOM 617 C CA . LEU A 1 83 ? -5.310 4.808 -2.346 1.00 97.88 83 LEU A CA 1
ATOM 618 C C . LEU A 1 83 ? -6.287 5.969 -2.183 1.00 97.88 83 LEU A C 1
ATOM 620 O O . LEU A 1 83 ? -5.975 6.949 -1.512 1.00 97.88 83 LEU A O 1
ATOM 624 N N . THR A 1 84 ? -7.474 5.856 -2.762 1.00 98.56 84 THR A N 1
ATOM 625 C CA . THR A 1 84 ? -8.536 6.859 -2.663 1.00 98.56 84 THR A CA 1
ATOM 626 C C . THR A 1 84 ? -9.759 6.246 -2.003 1.00 98.56 84 THR A C 1
ATOM 628 O O . THR A 1 84 ? -10.286 5.245 -2.487 1.00 98.56 84 THR A O 1
ATOM 631 N N . ARG A 1 85 ? -10.222 6.833 -0.897 1.00 98.12 85 ARG A N 1
ATOM 632 C CA . ARG A 1 85 ? -11.453 6.398 -0.228 1.00 98.12 85 ARG A CA 1
ATOM 633 C C . ARG A 1 85 ? -12.666 6.754 -1.088 1.00 98.12 85 ARG A C 1
ATOM 635 O O . ARG A 1 85 ? -12.812 7.910 -1.474 1.00 98.12 85 ARG A O 1
ATOM 642 N N . GLU A 1 86 ? -13.560 5.793 -1.327 1.00 97.38 86 GLU A N 1
ATOM 643 C CA . GLU A 1 86 ? -14.742 5.982 -2.189 1.00 97.38 86 GLU A CA 1
ATOM 644 C C . GLU A 1 86 ? -15.671 7.095 -1.679 1.00 97.38 86 GLU A C 1
ATOM 646 O O . GLU A 1 86 ? -16.063 7.978 -2.434 1.00 97.38 86 GLU A O 1
ATOM 651 N N . ASN A 1 87 ? -15.969 7.091 -0.377 1.00 96.31 87 ASN A N 1
ATOM 652 C CA . ASN A 1 87 ? -16.998 7.965 0.194 1.00 96.31 87 ASN A CA 1
ATOM 653 C C . ASN A 1 87 ? -16.535 9.411 0.421 1.00 96.31 87 ASN A C 1
ATOM 655 O O . ASN A 1 87 ? -17.345 10.330 0.351 1.00 96.31 87 ASN A O 1
ATOM 659 N N . THR A 1 88 ? -15.256 9.623 0.745 1.00 97.75 88 THR A N 1
ATOM 660 C CA . THR A 1 88 ? -14.731 10.955 1.108 1.00 97.75 88 THR A CA 1
ATOM 661 C C . THR A 1 88 ? -13.823 11.554 0.042 1.00 97.75 88 THR A C 1
ATOM 663 O O . THR A 1 88 ? -13.536 12.747 0.093 1.00 97.75 88 THR A O 1
ATOM 666 N N . GLY A 1 89 ? -13.317 10.739 -0.889 1.00 97.50 89 GLY A N 1
ATOM 667 C CA . GLY A 1 89 ? -12.257 11.142 -1.808 1.00 97.50 89 GLY A CA 1
ATOM 668 C C . GLY A 1 89 ? -10.898 11.358 -1.135 1.00 97.50 89 GLY A C 1
ATOM 669 O O . GLY A 1 89 ? -9.990 11.875 -1.780 1.00 97.50 89 GLY A O 1
ATOM 670 N N . GLU A 1 90 ? -10.726 10.984 0.140 1.00 97.69 90 GLU A N 1
ATOM 671 C CA . GLU A 1 90 ? -9.438 11.083 0.832 1.00 97.69 90 GLU A CA 1
ATOM 672 C C . GLU A 1 90 ? -8.377 10.268 0.090 1.00 97.69 90 GLU A C 1
ATOM 674 O O . GLU A 1 90 ? -8.602 9.103 -0.245 1.00 97.69 90 GLU A O 1
ATOM 679 N N . VAL A 1 91 ? -7.218 10.882 -0.155 1.00 98.12 91 VAL A N 1
ATOM 680 C CA . VAL A 1 91 ? -6.139 10.278 -0.935 1.00 98.12 91 VAL A CA 1
ATOM 681 C C . VAL A 1 91 ? -4.923 10.021 -0.054 1.00 98.12 91 VAL A C 1
ATOM 683 O O . VAL A 1 91 ? -4.275 10.953 0.419 1.00 98.12 91 VAL A O 1
ATOM 686 N N . LEU A 1 92 ? -4.566 8.750 0.090 1.00 97.75 92 LEU A N 1
ATOM 687 C CA . LEU A 1 92 ? -3.315 8.302 0.682 1.00 97.75 92 LEU A CA 1
ATOM 688 C C . LEU A 1 92 ? -2.316 8.038 -0.445 1.00 97.75 92 LEU A C 1
ATOM 690 O O . LEU A 1 92 ? -2.620 7.326 -1.401 1.00 97.75 92 LEU A O 1
ATOM 694 N N . ARG A 1 93 ? -1.123 8.626 -0.351 1.00 98.06 93 ARG A N 1
ATOM 695 C CA . ARG A 1 93 ? -0.064 8.478 -1.356 1.00 98.06 93 ARG A CA 1
ATOM 696 C C . ARG A 1 93 ? 1.211 7.994 -0.703 1.00 98.06 93 ARG A C 1
ATOM 698 O O . ARG A 1 93 ? 1.539 8.397 0.411 1.00 98.06 93 ARG A O 1
ATOM 705 N N . GLY A 1 94 ? 1.948 7.175 -1.428 1.00 97.12 94 GLY A N 1
ATOM 706 C CA . GLY A 1 94 ? 3.254 6.709 -1.008 1.00 97.12 94 GLY A CA 1
ATOM 707 C C . GLY A 1 94 ? 4.041 6.182 -2.189 1.00 97.12 94 GLY A C 1
ATOM 708 O O . GLY A 1 94 ? 3.568 6.156 -3.324 1.00 97.12 94 GLY A O 1
ATOM 709 N N . LYS A 1 95 ? 5.273 5.786 -1.910 1.00 96.75 95 LYS A N 1
ATOM 710 C CA . LYS A 1 95 ? 6.179 5.214 -2.892 1.00 96.75 95 LYS A CA 1
ATOM 711 C C . LYS A 1 95 ? 6.810 3.983 -2.271 1.00 96.75 95 LYS A C 1
ATOM 713 O O . LYS A 1 95 ? 7.239 4.042 -1.120 1.00 96.75 95 LYS A O 1
ATOM 718 N N . VAL A 1 96 ? 6.831 2.886 -3.014 1.00 96.25 96 VAL A N 1
ATOM 719 C CA . VAL A 1 96 ? 7.418 1.626 -2.568 1.00 96.25 96 VAL A CA 1
ATOM 720 C C . VAL A 1 96 ? 8.691 1.363 -3.363 1.00 96.25 96 VAL A C 1
ATOM 722 O O . VAL A 1 96 ? 8.663 1.218 -4.584 1.00 96.25 96 VAL A O 1
ATOM 725 N N . GLU A 1 97 ? 9.830 1.370 -2.677 1.00 95.31 97 GLU A N 1
ATOM 726 C CA . GLU A 1 97 ? 11.134 1.083 -3.282 1.00 95.31 97 GLU A CA 1
ATOM 727 C C . GLU A 1 97 ? 11.261 -0.416 -3.615 1.00 95.31 97 GLU A C 1
ATOM 729 O O . GLU A 1 97 ? 10.514 -1.248 -3.098 1.00 95.31 97 GLU A O 1
ATOM 734 N N . MET A 1 98 ? 12.192 -0.767 -4.503 1.00 93.06 98 MET A N 1
ATOM 735 C CA . MET A 1 98 ? 12.396 -2.152 -4.944 1.00 93.06 98 MET A CA 1
ATOM 736 C C . MET A 1 98 ? 12.742 -3.072 -3.763 1.00 93.06 98 MET A C 1
ATOM 738 O O . MET A 1 98 ? 13.628 -2.760 -2.966 1.00 93.06 98 MET A O 1
ATOM 742 N N . GLY A 1 99 ? 12.046 -4.207 -3.655 1.00 94.19 99 GLY A N 1
ATOM 743 C CA . GLY A 1 99 ? 12.214 -5.176 -2.568 1.00 94.19 99 GLY A CA 1
ATOM 744 C C . GLY A 1 99 ? 11.651 -4.719 -1.218 1.00 94.19 99 GLY A C 1
ATOM 745 O O . GLY A 1 99 ? 11.910 -5.365 -0.202 1.00 94.19 99 GLY A O 1
ATOM 746 N N . GLN A 1 100 ? 10.915 -3.604 -1.178 1.00 97.19 100 GLN A N 1
ATOM 747 C CA . GLN A 1 100 ? 10.299 -3.079 0.037 1.00 97.19 100 GLN A CA 1
ATOM 748 C C . GLN A 1 100 ? 8.778 -3.229 0.029 1.00 97.19 100 GLN A C 1
ATOM 750 O O . GLN A 1 100 ? 8.146 -3.478 -0.998 1.00 97.19 100 GLN A O 1
ATOM 755 N N . LYS A 1 101 ? 8.195 -3.028 1.215 1.00 97.44 101 LYS A N 1
ATOM 756 C CA . LYS A 1 101 ? 6.751 -3.001 1.436 1.00 97.44 101 LYS A CA 1
ATOM 757 C C . LYS A 1 101 ? 6.307 -1.611 1.856 1.00 97.44 101 LYS A C 1
ATOM 759 O O . LYS A 1 101 ? 6.951 -0.973 2.686 1.00 97.44 101 LYS A O 1
ATOM 764 N N . LEU A 1 102 ? 5.183 -1.173 1.308 1.00 97.50 102 LEU A N 1
ATOM 765 C CA . LEU A 1 102 ? 4.489 0.041 1.712 1.00 97.50 102 LEU A CA 1
ATOM 766 C C . LEU A 1 102 ? 3.159 -0.342 2.347 1.00 97.50 102 LEU A C 1
ATOM 768 O O . LEU A 1 102 ? 2.358 -1.040 1.732 1.00 97.50 102 LEU A O 1
ATOM 772 N N . GLU A 1 103 ? 2.923 0.135 3.565 1.00 97.50 103 GLU A N 1
ATOM 773 C CA . GLU A 1 103 ? 1.709 -0.158 4.319 1.00 97.50 103 GLU A CA 1
ATOM 774 C C . GLU A 1 103 ? 0.887 1.108 4.543 1.00 97.50 103 GLU A C 1
ATOM 776 O O . GLU A 1 103 ? 1.388 2.103 5.071 1.00 97.50 103 GLU A O 1
ATOM 781 N N . PHE A 1 104 ? -0.398 1.038 4.217 1.00 97.19 104 PHE A N 1
ATOM 782 C CA . PHE A 1 104 ? -1.380 2.048 4.587 1.00 97.19 104 PHE A CA 1
ATOM 783 C C . PHE A 1 104 ? -2.321 1.476 5.639 1.00 97.19 104 PHE A C 1
ATOM 785 O O . PHE A 1 104 ? -2.956 0.445 5.414 1.00 97.19 104 PHE A O 1
ATOM 792 N N . ALA A 1 105 ? -2.421 2.155 6.781 1.00 96.75 105 ALA A N 1
ATOM 793 C CA . ALA A 1 105 ? -3.489 1.895 7.737 1.00 96.75 105 ALA A CA 1
ATOM 794 C C . ALA A 1 105 ? -4.798 2.456 7.168 1.00 96.75 105 ALA A C 1
ATOM 796 O O . ALA A 1 105 ? -4.856 3.630 6.801 1.00 96.75 105 ALA A O 1
ATOM 797 N N . VAL A 1 106 ? -5.828 1.619 7.090 1.00 96.69 106 VAL A N 1
ATOM 798 C CA . VAL A 1 106 ? -7.133 1.968 6.515 1.00 96.69 106 VAL A CA 1
ATOM 799 C C . VAL A 1 106 ? -8.256 1.695 7.512 1.00 96.69 106 VAL A C 1
ATOM 801 O O . VAL A 1 106 ? -8.067 0.995 8.508 1.00 96.69 106 VAL A O 1
ATOM 804 N N . GLU A 1 107 ? -9.429 2.271 7.261 1.00 96.50 107 GLU A N 1
ATOM 805 C CA . GLU A 1 107 ? -10.631 1.941 8.029 1.00 96.50 107 GLU A CA 1
ATOM 806 C C . GLU A 1 107 ? -11.183 0.573 7.610 1.00 96.50 107 GLU A C 1
ATOM 808 O O . GLU A 1 107 ? -11.131 0.201 6.436 1.00 96.50 107 GLU A O 1
ATOM 813 N N . ALA A 1 108 ? -11.696 -0.174 8.590 1.00 96.75 108 ALA A N 1
ATOM 814 C CA . ALA A 1 108 ? -12.296 -1.484 8.372 1.00 96.75 108 ALA A CA 1
ATOM 815 C C . ALA A 1 108 ? -13.566 -1.375 7.528 1.00 96.75 108 ALA A C 1
ATOM 817 O O . ALA A 1 108 ? -14.347 -0.445 7.711 1.00 96.75 108 ALA A O 1
ATOM 818 N N . ASP A 1 109 ? -13.761 -2.333 6.623 1.00 96.12 109 ASP A N 1
ATOM 819 C CA . ASP A 1 109 ? -14.959 -2.466 5.783 1.00 96.12 109 ASP A CA 1
ATOM 820 C C . ASP A 1 109 ? -15.283 -1.227 4.920 1.00 96.12 109 ASP A C 1
ATOM 822 O O . ASP A 1 109 ? -16.369 -1.103 4.355 1.00 96.12 109 ASP A O 1
ATOM 826 N N . VAL A 1 110 ? -14.309 -0.327 4.745 1.00 97.44 110 VAL A N 1
ATOM 827 C CA . VAL A 1 110 ? -14.386 0.818 3.834 1.00 97.44 110 VAL A CA 1
ATOM 828 C C . VAL A 1 110 ? -13.738 0.455 2.504 1.00 97.44 110 VAL A C 1
ATOM 830 O O . VAL A 1 110 ? -12.678 -0.172 2.452 1.00 97.44 110 VAL A O 1
ATOM 833 N N . ARG A 1 111 ? -14.376 0.863 1.405 1.00 98.00 111 ARG A N 1
ATOM 834 C CA . ARG A 1 111 ? -13.879 0.617 0.054 1.00 98.00 111 ARG A CA 1
ATOM 835 C C . ARG A 1 111 ? -12.879 1.692 -0.369 1.00 98.00 111 ARG A C 1
ATOM 837 O O . ARG A 1 111 ? -13.146 2.894 -0.282 1.00 98.00 111 ARG A O 1
ATOM 844 N N . TYR A 1 112 ? -11.739 1.243 -0.875 1.00 98.31 112 TYR A N 1
ATOM 845 C CA . TYR A 1 112 ? -10.695 2.097 -1.426 1.00 98.31 112 TYR A CA 1
ATOM 846 C C . TYR A 1 112 ? -10.407 1.716 -2.872 1.00 98.31 112 TYR A C 1
ATOM 848 O O . TYR A 1 112 ? -10.262 0.534 -3.189 1.00 98.31 112 TYR A O 1
ATOM 856 N N . LYS A 1 113 ? -10.280 2.718 -3.742 1.00 98.25 113 LYS A N 1
ATOM 857 C CA . LYS A 1 113 ? -9.700 2.551 -5.073 1.00 98.25 113 LYS A CA 1
ATOM 858 C C . LYS A 1 113 ? -8.186 2.633 -4.949 1.00 98.25 113 LYS A C 1
ATOM 860 O O . LYS A 1 113 ? -7.688 3.632 -4.436 1.00 98.25 113 LYS A O 1
ATOM 865 N N . TYR A 1 114 ? -7.458 1.628 -5.414 1.00 97.81 114 TYR A N 1
ATOM 866 C CA . TYR A 1 114 ? -6.006 1.718 -5.530 1.00 97.81 114 TYR A CA 1
ATOM 867 C C . TYR A 1 114 ? -5.599 2.010 -6.974 1.00 97.81 114 TYR A C 1
ATOM 869 O O . TYR A 1 114 ? -6.283 1.615 -7.917 1.00 97.81 114 TYR A O 1
ATOM 877 N N . ASN A 1 115 ? -4.485 2.715 -7.133 1.00 97.50 115 ASN A N 1
ATOM 878 C CA . ASN A 1 115 ? -3.824 2.957 -8.406 1.00 97.50 115 ASN A CA 1
ATOM 879 C C . ASN A 1 115 ? -2.309 2.839 -8.205 1.00 97.50 115 ASN A C 1
ATOM 881 O O . ASN A 1 115 ? -1.731 3.514 -7.347 1.00 97.50 115 ASN A O 1
ATOM 885 N N . VAL A 1 116 ? -1.695 1.955 -8.981 1.00 96.25 116 VAL A N 1
ATOM 886 C CA . VAL A 1 116 ? -0.267 1.657 -8.990 1.00 96.25 116 VAL A CA 1
ATOM 887 C C . VAL A 1 116 ? 0.248 1.992 -10.384 1.00 96.25 116 VAL A C 1
ATOM 889 O O . VAL A 1 116 ? -0.126 1.354 -11.367 1.00 96.25 116 VAL A O 1
ATOM 892 N N . ASP A 1 117 ? 1.093 3.014 -10.474 1.00 94.31 117 ASP A N 1
ATOM 893 C CA . ASP A 1 117 ? 1.604 3.516 -11.749 1.00 94.31 117 ASP A CA 1
ATOM 894 C C . ASP A 1 117 ? 3.070 3.110 -11.926 1.00 94.31 117 ASP A C 1
ATOM 896 O O . ASP A 1 117 ? 3.989 3.789 -11.460 1.00 94.31 117 ASP A O 1
ATOM 900 N N . PHE A 1 118 ? 3.309 1.999 -12.626 1.00 91.31 118 PHE A N 1
ATOM 901 C CA . PHE A 1 118 ? 4.668 1.544 -12.926 1.00 91.31 118 PHE A CA 1
ATOM 902 C C . PHE A 1 118 ? 5.363 2.461 -13.944 1.00 91.31 118 PHE A C 1
ATOM 904 O O . PHE A 1 118 ? 6.591 2.472 -14.029 1.00 91.31 118 PHE A O 1
ATOM 911 N N . SER A 1 119 ? 4.602 3.258 -14.702 1.00 87.50 119 SER A N 1
ATOM 912 C CA . SER A 1 119 ? 5.126 4.178 -15.715 1.00 87.50 119 SER A CA 1
ATOM 913 C C . SER A 1 119 ? 5.782 5.429 -15.143 1.00 87.50 119 SER A C 1
ATOM 915 O O . SER A 1 119 ? 6.593 6.070 -15.823 1.00 87.50 119 SER A O 1
ATOM 917 N N . ALA A 1 120 ? 5.480 5.747 -13.889 1.00 86.38 120 ALA A N 1
ATOM 918 C CA . ALA A 1 120 ? 6.124 6.809 -13.136 1.00 86.38 120 ALA A CA 1
ATOM 919 C C . ALA A 1 120 ? 7.440 6.364 -12.468 1.00 86.38 120 ALA A C 1
ATOM 921 O O . ALA A 1 120 ? 8.167 7.202 -11.928 1.00 86.38 120 ALA A O 1
ATOM 922 N N . ALA A 1 121 ? 7.772 5.069 -12.508 1.00 85.69 121 ALA A N 1
ATOM 923 C CA . ALA A 1 121 ? 9.012 4.562 -11.942 1.00 85.69 121 ALA A CA 1
ATOM 924 C C . ALA A 1 121 ? 10.236 4.970 -12.803 1.00 85.69 121 ALA A C 1
ATOM 926 O O . ALA A 1 121 ? 10.136 5.080 -14.033 1.00 85.69 121 ALA A O 1
ATOM 927 N N . PRO A 1 122 ? 11.401 5.244 -12.184 1.00 78.62 122 PRO A N 1
ATOM 92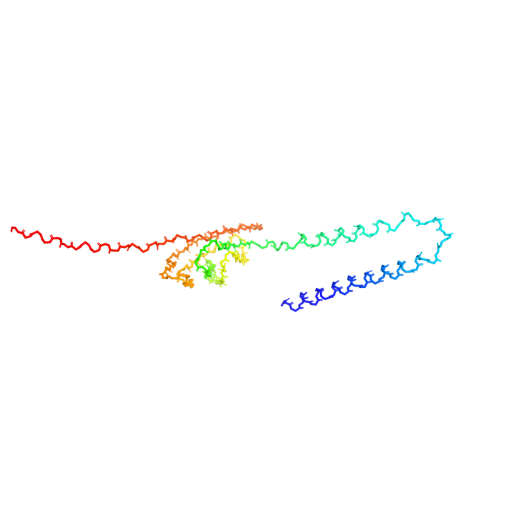8 C CA . PRO A 1 122 ? 12.599 5.663 -12.909 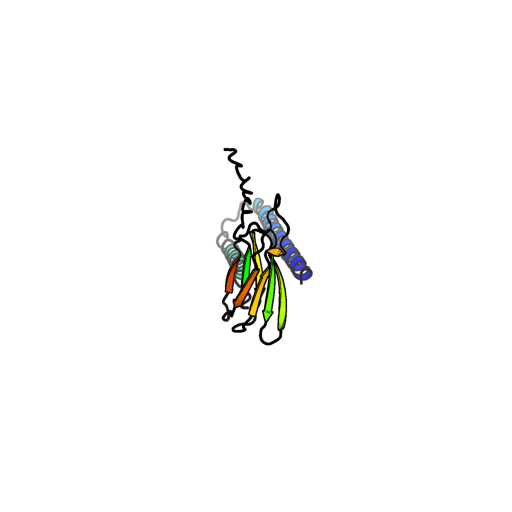1.00 78.62 122 PRO A CA 1
ATOM 929 C C . PRO A 1 122 ? 13.113 4.556 -13.840 1.00 78.62 122 PRO A C 1
ATOM 931 O O . PRO A 1 122 ? 13.021 3.371 -13.533 1.00 78.62 122 PRO A O 1
ATOM 934 N N . ARG A 1 123 ? 13.703 4.942 -14.981 1.00 73.06 123 ARG A N 1
ATOM 935 C CA . ARG A 1 123 ? 14.327 3.981 -15.906 1.00 73.06 123 ARG A CA 1
ATOM 936 C C . ARG A 1 123 ? 15.463 3.229 -15.212 1.00 73.06 123 ARG A C 1
ATOM 938 O O . ARG A 1 123 ? 16.391 3.850 -14.699 1.00 73.06 123 ARG A O 1
ATOM 945 N N . GLN A 1 124 ? 15.412 1.905 -15.282 1.00 69.50 124 GLN A N 1
ATOM 946 C CA . GLN A 1 124 ? 16.475 1.008 -14.844 1.00 69.50 124 GLN A CA 1
ATOM 947 C C . GLN A 1 124 ? 17.313 0.568 -16.051 1.00 69.50 124 GLN A C 1
ATOM 949 O O . GLN A 1 124 ? 16.763 0.184 -17.078 1.00 69.50 124 GLN A O 1
ATOM 954 N N . ASN A 1 125 ? 18.642 0.664 -15.931 1.00 66.19 125 ASN A N 1
ATOM 955 C CA . ASN A 1 125 ? 19.655 0.044 -16.800 1.00 66.19 125 ASN A CA 1
ATOM 956 C C . ASN A 1 125 ? 19.262 -0.176 -18.284 1.00 66.19 125 ASN A C 1
ATOM 958 O O . ASN A 1 125 ? 19.047 -1.304 -18.721 1.00 66.19 125 ASN A O 1
ATOM 962 N N . GLY A 1 126 ? 19.248 0.899 -19.084 1.00 61.41 126 GLY A N 1
ATOM 963 C CA . GLY A 1 126 ? 19.429 0.790 -20.543 1.00 61.41 126 GLY A CA 1
ATOM 964 C C . GLY A 1 126 ? 18.181 0.552 -21.411 1.00 61.41 126 GLY A C 1
ATOM 965 O O . GLY A 1 126 ? 18.133 -0.413 -22.161 1.00 61.41 126 GLY A O 1
ATOM 966 N N . ASN A 1 127 ? 17.248 1.514 -21.417 1.00 68.00 127 ASN A N 1
ATOM 967 C CA . ASN A 1 127 ? 16.181 1.756 -22.421 1.00 68.00 127 ASN A CA 1
ATOM 968 C C . ASN A 1 127 ? 14.804 1.110 -22.240 1.00 68.00 127 ASN A C 1
ATOM 970 O O . ASN A 1 127 ? 13.872 1.555 -22.913 1.00 68.00 127 ASN A O 1
ATOM 974 N N . TRP A 1 128 ? 14.603 0.158 -21.335 1.00 71.06 128 TRP A N 1
ATOM 975 C CA . TRP A 1 128 ? 13.251 -0.343 -21.075 1.00 71.06 128 TRP A CA 1
ATOM 976 C C . TRP A 1 128 ? 12.546 0.517 -20.015 1.00 71.06 128 TRP A C 1
ATOM 978 O O . TRP A 1 128 ? 13.171 1.120 -19.140 1.00 71.06 128 TRP A O 1
ATOM 988 N N . LYS A 1 129 ? 11.228 0.659 -20.160 1.00 77.06 129 LYS A N 1
ATOM 989 C CA . LYS A 1 129 ? 10.368 1.419 -19.251 1.00 77.06 129 LYS A CA 1
ATOM 990 C C . LYS A 1 129 ? 9.211 0.514 -18.858 1.00 77.06 129 LYS A C 1
ATOM 992 O O . LYS A 1 129 ? 8.580 -0.077 -19.731 1.00 77.06 129 LYS A O 1
ATOM 997 N N . CYS A 1 130 ? 8.915 0.431 -17.569 1.00 84.62 130 CYS A N 1
ATOM 998 C CA . CYS A 1 130 ? 7.669 -0.179 -17.136 1.00 84.62 130 CYS A CA 1
ATOM 999 C C . CYS A 1 130 ? 6.513 0.722 -17.570 1.00 84.62 130 CYS A C 1
ATOM 1001 O O . CYS A 1 130 ? 6.593 1.936 -17.429 1.00 84.62 130 CYS A O 1
ATOM 1003 N N . THR A 1 131 ? 5.477 0.167 -18.185 1.00 83.44 131 THR A N 1
ATOM 1004 C CA . THR A 1 131 ? 4.354 0.959 -18.727 1.00 83.44 131 THR A CA 1
ATOM 1005 C C . THR A 1 131 ? 2.997 0.471 -18.239 1.00 83.44 131 THR A C 1
ATOM 1007 O O . THR A 1 131 ? 1.973 1.004 -18.651 1.00 83.44 131 THR A O 1
ATOM 1010 N N . ALA A 1 132 ? 2.989 -0.499 -17.325 1.00 86.50 132 ALA A N 1
ATOM 1011 C CA . ALA A 1 132 ? 1.773 -0.993 -16.711 1.00 86.50 132 ALA A CA 1
ATOM 1012 C C . ALA A 1 132 ? 1.176 0.044 -15.748 1.00 86.50 132 ALA A C 1
ATOM 1014 O O . ALA A 1 132 ? 1.892 0.754 -15.036 1.00 86.50 132 ALA A O 1
ATOM 1015 N N . ILE A 1 133 ? -0.149 0.095 -15.717 1.00 89.19 133 ILE A N 1
ATOM 1016 C CA . ILE A 1 133 ? -0.924 0.748 -14.669 1.00 89.19 133 ILE A CA 1
ATOM 1017 C C . ILE A 1 133 ? -1.858 -0.327 -14.135 1.00 89.19 133 ILE A C 1
ATOM 1019 O O . ILE A 1 133 ? -2.586 -0.944 -14.909 1.00 89.19 133 ILE A O 1
ATOM 1023 N N . GLU A 1 134 ? -1.820 -0.555 -12.829 1.00 92.50 134 GLU A N 1
ATOM 1024 C CA . GLU A 1 134 ? -2.756 -1.448 -12.155 1.00 92.50 134 GLU A CA 1
ATOM 1025 C C . GLU A 1 134 ? -3.688 -0.618 -11.281 1.00 92.50 134 GLU A C 1
ATOM 1027 O O . GLU A 1 134 ? -3.251 0.146 -10.417 1.00 92.50 134 GLU A O 1
ATOM 1032 N N . ASP A 1 135 ? -4.990 -0.765 -11.487 1.00 95.62 135 ASP A N 1
ATOM 1033 C CA . ASP A 1 135 ? -6.000 -0.162 -10.635 1.00 95.62 135 ASP A CA 1
ATOM 1034 C C . ASP A 1 135 ? -7.099 -1.158 -10.282 1.00 95.62 135 ASP A C 1
ATOM 1036 O O . ASP A 1 135 ? -7.327 -2.162 -10.956 1.00 95.62 135 ASP A O 1
ATOM 1040 N N . GLY A 1 136 ? -7.759 -0.898 -9.162 1.00 96.56 136 GLY A N 1
ATOM 1041 C CA . GLY A 1 136 ? -8.794 -1.781 -8.659 1.00 96.56 136 GLY A CA 1
ATOM 1042 C C . GLY A 1 136 ? -9.382 -1.279 -7.358 1.00 96.56 136 GLY A C 1
ATOM 1043 O O . GLY A 1 136 ? -9.154 -0.143 -6.937 1.00 96.56 136 GLY A O 1
ATOM 1044 N N . TRP A 1 137 ? -10.159 -2.144 -6.718 1.00 97.88 137 TRP A N 1
ATOM 1045 C CA . TRP A 1 137 ? -10.839 -1.841 -5.468 1.00 97.88 137 TRP A CA 1
ATOM 1046 C C . TRP A 1 137 ? -10.434 -2.833 -4.392 1.00 97.88 137 TRP A C 1
ATOM 1048 O O . TRP A 1 137 ? -10.272 -4.021 -4.663 1.00 97.88 137 TRP A O 1
ATOM 1058 N N . VAL A 1 138 ? -10.320 -2.348 -3.162 1.00 97.88 138 VAL A N 1
ATOM 1059 C CA . VAL A 1 138 ? -10.037 -3.174 -1.992 1.00 97.88 138 VAL A CA 1
ATOM 1060 C C . VAL A 1 138 ? -10.924 -2.759 -0.824 1.00 97.88 138 VAL A C 1
ATOM 1062 O O . VAL A 1 138 ? -11.159 -1.573 -0.593 1.00 97.88 138 VAL A O 1
ATOM 1065 N N . THR A 1 139 ? -11.393 -3.757 -0.084 1.00 97.56 139 THR A N 1
ATOM 1066 C CA . THR A 1 139 ? -12.062 -3.612 1.209 1.00 97.56 139 THR A CA 1
ATOM 1067 C C . THR A 1 139 ? -11.362 -4.557 2.172 1.00 97.56 139 THR A C 1
ATOM 1069 O O . THR A 1 139 ? -11.157 -5.724 1.836 1.00 97.56 139 THR A O 1
ATOM 1072 N N . VAL A 1 140 ? -10.951 -4.057 3.338 1.00 96.31 140 VAL A N 1
ATOM 1073 C CA . VAL A 1 140 ? -10.192 -4.850 4.314 1.00 96.31 140 VAL A CA 1
ATOM 1074 C C . VAL A 1 140 ? -11.020 -5.020 5.590 1.00 96.31 140 VAL A C 1
ATOM 1076 O O . VAL A 1 140 ? -11.380 -4.011 6.199 1.00 96.31 140 VAL A O 1
ATOM 1079 N N . PRO A 1 141 ? -11.305 -6.264 6.015 1.00 94.69 141 PRO A N 1
ATOM 1080 C CA . PRO A 1 141 ? -11.998 -6.525 7.271 1.00 94.69 141 PRO A CA 1
ATOM 1081 C C . PRO A 1 141 ? -11.205 -6.048 8.499 1.00 94.69 141 PRO A C 1
ATOM 1083 O O . PRO A 1 141 ? -9.974 -5.911 8.434 1.00 94.69 141 PRO A O 1
ATOM 1086 N N . PRO A 1 142 ? -11.867 -5.844 9.652 1.00 93.88 142 PRO A N 1
ATOM 1087 C CA . PRO A 1 142 ? -11.194 -5.488 10.898 1.00 93.88 142 PRO A CA 1
ATOM 1088 C C . PRO A 1 142 ? -10.116 -6.519 11.274 1.00 93.88 142 PRO A C 1
ATOM 1090 O O . PRO A 1 142 ? -10.310 -7.727 11.136 1.00 93.88 142 PRO A O 1
ATOM 1093 N N . GLY A 1 143 ? -8.954 -6.040 11.732 1.00 90.50 143 GLY A N 1
ATOM 1094 C CA . GLY A 1 143 ? -7.829 -6.885 12.158 1.00 90.50 143 GLY A CA 1
ATOM 1095 C C . GLY A 1 143 ? -7.125 -7.671 11.043 1.00 90.50 143 GLY A C 1
ATOM 1096 O O . GLY A 1 143 ? -6.242 -8.472 11.341 1.00 90.50 143 GLY A O 1
ATOM 1097 N N . SER A 1 144 ? -7.495 -7.458 9.778 1.00 92.81 144 SER A N 1
ATOM 1098 C CA . SER A 1 144 ? -6.924 -8.166 8.627 1.00 92.81 144 SER A CA 1
ATOM 1099 C C . SER A 1 144 ? -5.990 -7.276 7.807 1.00 92.81 144 SER A C 1
ATOM 1101 O O . SER A 1 144 ? -5.981 -6.048 7.931 1.00 92.81 144 SER A O 1
ATOM 1103 N N . SER A 1 145 ? -5.205 -7.897 6.930 1.00 94.19 145 SER A N 1
ATOM 1104 C CA . SER A 1 145 ? -4.399 -7.190 5.939 1.00 94.19 145 SER A CA 1
ATOM 1105 C C . SER A 1 145 ? -4.632 -7.743 4.537 1.00 94.19 145 SER A C 1
ATOM 1107 O O . SER A 1 145 ? -4.777 -8.948 4.337 1.00 94.19 145 SER A O 1
ATOM 1109 N N . ALA A 1 146 ? -4.659 -6.845 3.556 1.00 96.12 146 ALA A N 1
ATOM 1110 C CA . ALA A 1 146 ? -4.646 -7.185 2.140 1.00 96.12 146 ALA A CA 1
ATOM 1111 C C . ALA A 1 146 ? -3.249 -6.898 1.587 1.00 96.12 146 ALA A C 1
ATOM 1113 O O . ALA A 1 146 ? -2.745 -5.788 1.748 1.00 96.12 146 ALA A O 1
ATOM 1114 N N . THR A 1 147 ? -2.617 -7.890 0.959 1.00 96.31 147 THR A N 1
ATOM 1115 C CA . THR A 1 147 ? -1.271 -7.747 0.385 1.00 96.31 147 THR A CA 1
ATOM 1116 C C . THR A 1 147 ? -1.319 -7.896 -1.128 1.00 96.31 147 THR A C 1
ATOM 1118 O O . THR A 1 147 ? -1.810 -8.903 -1.633 1.00 96.31 147 THR A O 1
ATOM 1121 N N . PHE A 1 148 ? -0.769 -6.912 -1.833 1.00 95.06 148 PHE A N 1
ATOM 1122 C CA . PHE A 1 148 ? -0.680 -6.857 -3.286 1.00 95.06 148 PHE A CA 1
ATOM 1123 C C . PHE A 1 148 ? 0.784 -7.012 -3.711 1.00 95.06 148 PHE A C 1
ATOM 1125 O O . PHE A 1 148 ? 1.576 -6.087 -3.495 1.00 95.06 148 PHE A O 1
ATOM 1132 N N . PRO A 1 149 ? 1.178 -8.168 -4.275 1.00 94.44 149 PRO A N 1
ATOM 1133 C CA . PRO A 1 149 ? 2.506 -8.330 -4.845 1.0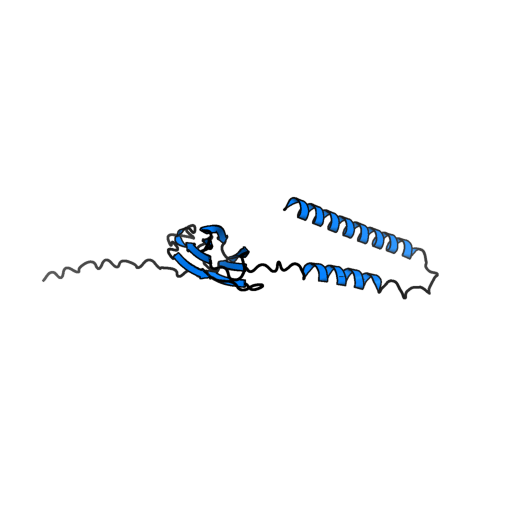0 94.44 149 PRO A CA 1
ATOM 1134 C C . PRO A 1 149 ? 2.576 -7.591 -6.183 1.00 94.44 149 PRO A C 1
ATOM 1136 O O . PRO A 1 149 ? 1.917 -7.982 -7.143 1.00 94.44 149 PRO A O 1
ATOM 1139 N N . LEU A 1 150 ? 3.388 -6.541 -6.254 1.00 92.56 150 LEU A N 1
ATOM 1140 C CA . LEU A 1 150 ? 3.609 -5.784 -7.482 1.00 92.56 150 LEU A CA 1
ATOM 1141 C C . LEU A 1 150 ? 4.672 -6.500 -8.311 1.00 92.56 150 LEU A C 1
ATOM 1143 O O . LEU A 1 150 ? 5.856 -6.482 -7.966 1.00 92.56 150 LEU A O 1
ATOM 1147 N N . LYS A 1 151 ? 4.243 -7.145 -9.395 1.00 89.31 151 LYS A N 1
ATOM 1148 C CA . LYS A 1 151 ? 5.118 -7.839 -10.343 1.00 89.31 151 LYS A CA 1
ATOM 1149 C C . LYS A 1 151 ? 5.053 -7.110 -11.675 1.00 89.31 151 LYS A C 1
ATOM 1151 O O . LYS A 1 151 ? 3.973 -6.799 -12.152 1.00 89.31 151 LYS A O 1
ATOM 1156 N N . SER A 1 152 ? 6.201 -6.828 -12.277 1.00 73.94 152 SER A N 1
ATOM 1157 C CA . SER A 1 152 ? 6.239 -6.205 -13.599 1.00 73.94 152 SER A CA 1
ATOM 1158 C C . SER A 1 152 ? 6.269 -7.253 -14.700 1.00 73.94 152 SER A C 1
ATOM 1160 O O . SER A 1 152 ? 7.158 -8.105 -14.700 1.00 73.94 152 SER A O 1
ATOM 1162 N N . GLU A 1 153 ? 5.391 -7.127 -15.691 1.00 66.69 153 GLU A N 1
ATOM 1163 C CA . GLU A 1 153 ? 5.613 -7.735 -17.001 1.00 66.69 153 GLU A CA 1
ATOM 1164 C C . GLU A 1 153 ? 6.556 -6.841 -17.812 1.00 66.69 153 GLU A C 1
ATOM 1166 O O . GLU A 1 153 ? 6.293 -5.660 -18.061 1.00 66.69 153 GLU A O 1
ATOM 1171 N N . ARG A 1 154 ? 7.708 -7.393 -18.199 1.00 63.09 154 ARG A N 1
ATOM 1172 C CA . ARG A 1 154 ? 8.654 -6.714 -19.081 1.00 63.09 154 ARG A CA 1
ATOM 1173 C C . ARG A 1 154 ? 8.092 -6.753 -20.501 1.00 63.09 154 ARG A C 1
ATOM 1175 O O . ARG A 1 154 ? 8.037 -7.818 -21.104 1.00 63.09 154 ARG A O 1
ATOM 1182 N N . ILE A 1 155 ? 7.718 -5.601 -21.055 1.00 56.72 155 ILE A N 1
ATOM 1183 C CA . ILE A 1 155 ? 7.453 -5.497 -22.495 1.00 56.72 155 ILE A CA 1
ATOM 1184 C C . ILE A 1 155 ? 8.811 -5.391 -23.187 1.00 56.72 155 ILE A C 1
ATOM 1186 O O . ILE A 1 155 ? 9.466 -4.347 -23.151 1.00 56.72 155 ILE A O 1
ATOM 1190 N N . GLU A 1 156 ? 9.270 -6.496 -23.764 1.00 55.97 156 GLU A N 1
ATOM 1191 C CA . GLU A 1 156 ? 10.457 -6.493 -24.612 1.00 55.97 156 GLU A CA 1
ATOM 1192 C C . GLU A 1 156 ? 10.148 -5.676 -25.882 1.00 55.97 156 GLU A C 1
ATOM 1194 O O . GLU A 1 156 ? 9.066 -5.843 -26.458 1.00 55.97 156 GLU A O 1
ATOM 1199 N N . PRO A 1 157 ? 11.024 -4.747 -26.317 1.00 55.59 157 PRO A N 1
ATOM 1200 C CA . PRO A 1 157 ? 10.787 -4.003 -27.545 1.00 55.59 157 PRO A CA 1
ATOM 1201 C C . PRO A 1 157 ? 10.653 -5.001 -28.693 1.00 55.59 157 PRO A C 1
ATOM 1203 O O . PRO A 1 157 ? 11.595 -5.742 -28.975 1.00 55.59 157 PRO A O 1
ATOM 1206 N N . GLN A 1 158 ? 9.501 -5.033 -29.366 1.00 53.75 158 GLN A N 1
ATOM 1207 C CA . GLN A 1 158 ? 9.397 -5.820 -30.586 1.00 53.75 158 GLN A CA 1
ATOM 1208 C C . GLN A 1 158 ? 10.358 -5.210 -31.604 1.00 53.75 158 GLN A C 1
ATOM 1210 O O . GLN A 1 158 ? 10.217 -4.046 -31.986 1.00 53.75 158 GLN A O 1
ATOM 1215 N N . LEU A 1 159 ? 11.372 -5.980 -32.004 1.00 60.44 159 LEU A N 1
ATOM 1216 C CA . LEU A 1 159 ? 12.214 -5.628 -33.136 1.00 60.44 159 LEU A CA 1
ATOM 1217 C C . LEU A 1 159 ? 11.282 -5.480 -34.339 1.00 60.44 159 LEU A C 1
ATOM 1219 O O . LEU A 1 159 ? 10.749 -6.468 -34.843 1.00 60.44 159 LEU A O 1
ATOM 1223 N N . VAL A 1 160 ? 11.052 -4.243 -34.777 1.00 58.72 160 VAL A N 1
ATOM 1224 C CA . VAL A 1 160 ? 10.373 -3.980 -36.043 1.00 58.72 160 VAL A CA 1
ATOM 1225 C C . VAL A 1 160 ? 11.321 -4.474 -37.128 1.00 58.72 160 VAL A C 1
ATOM 1227 O O . VAL A 1 160 ? 12.262 -3.781 -37.514 1.00 58.72 160 VAL A O 1
ATOM 1230 N N . VAL A 1 161 ? 11.125 -5.716 -37.571 1.00 51.44 161 VAL A N 1
ATOM 1231 C CA . VAL A 1 161 ? 11.811 -6.247 -38.746 1.00 51.44 161 VAL A CA 1
ATOM 1232 C C . VAL A 1 161 ? 11.197 -5.535 -39.940 1.00 51.44 161 VAL A C 1
ATOM 1234 O O . VAL A 1 161 ? 10.181 -5.960 -40.488 1.00 51.44 161 VAL A O 1
ATOM 1237 N N . THR A 1 162 ? 11.783 -4.404 -40.320 1.00 62.34 162 THR A N 1
ATOM 1238 C CA . THR A 1 162 ? 11.490 -3.770 -41.600 1.00 62.34 162 THR A CA 1
ATOM 1239 C C . THR A 1 162 ? 11.974 -4.733 -42.676 1.00 62.34 162 THR A C 1
ATOM 1241 O O . THR A 1 162 ? 13.161 -4.778 -42.988 1.00 62.34 162 THR A O 1
ATOM 1244 N N . ALA A 1 163 ? 11.073 -5.574 -43.185 1.00 51.47 163 ALA A N 1
ATOM 1245 C CA . ALA A 1 163 ? 11.373 -6.452 -44.301 1.00 51.47 163 ALA A CA 1
ATOM 1246 C C . ALA A 1 163 ? 11.755 -5.576 -45.497 1.00 51.47 163 ALA A C 1
ATOM 1248 O O . ALA A 1 163 ? 10.914 -4.876 -46.062 1.00 51.47 163 ALA A O 1
ATOM 1249 N N . THR A 1 164 ? 13.036 -5.574 -45.859 1.00 64.25 164 THR A N 1
ATOM 1250 C CA . THR A 1 164 ? 13.501 -4.934 -47.086 1.00 64.25 164 THR A CA 1
ATOM 1251 C C . THR A 1 164 ? 12.880 -5.699 -48.256 1.00 64.25 164 THR A C 1
ATOM 1253 O O . THR A 1 164 ? 13.124 -6.903 -48.368 1.00 64.25 164 THR A O 1
ATOM 1256 N N . PRO A 1 165 ? 12.061 -5.070 -49.117 1.00 62.12 165 PRO A N 1
ATOM 1257 C CA . PRO A 1 165 ? 11.495 -5.764 -50.264 1.00 62.12 165 PRO A CA 1
ATOM 1258 C C . PRO A 1 165 ? 12.632 -6.222 -51.181 1.00 62.12 165 PRO A C 1
ATOM 1260 O O . PRO A 1 165 ? 13.426 -5.413 -51.663 1.00 62.12 165 PRO A O 1
ATOM 1263 N N . ILE A 1 166 ? 12.725 -7.533 -51.406 1.00 66.19 166 ILE A N 1
ATOM 1264 C CA . ILE A 1 166 ? 13.636 -8.107 -52.395 1.00 66.19 166 ILE A CA 1
ATOM 1265 C C . ILE A 1 166 ? 13.032 -7.797 -53.765 1.00 66.19 166 ILE A C 1
ATOM 1267 O O . ILE A 1 166 ? 12.047 -8.410 -54.171 1.00 66.19 166 ILE A O 1
ATOM 1271 N N . ASN A 1 167 ? 13.606 -6.821 -54.467 1.00 66.25 167 ASN A N 1
ATOM 1272 C CA . ASN A 1 167 ? 13.319 -6.602 -55.880 1.00 66.25 167 ASN A CA 1
ATOM 1273 C C . ASN A 1 167 ? 13.925 -7.770 -56.670 1.00 66.25 167 ASN A C 1
ATOM 1275 O O . ASN A 1 167 ? 15.134 -7.811 -56.899 1.00 66.25 167 ASN A O 1
ATOM 1279 N N . LEU A 1 168 ? 13.089 -8.733 -57.059 1.00 61.69 168 LEU A N 1
ATOM 1280 C CA . LEU A 1 168 ? 13.435 -9.704 -58.091 1.00 61.69 168 LEU A CA 1
ATOM 1281 C C . LEU A 1 168 ? 13.400 -8.984 -59.441 1.00 61.69 168 LEU A C 1
ATOM 1283 O O . LEU A 1 168 ? 12.332 -8.653 -59.953 1.00 61.69 168 LEU A O 1
ATOM 1287 N N . VAL A 1 169 ? 14.584 -8.703 -59.979 1.00 72.56 169 VAL A N 1
ATOM 1288 C CA . VAL A 1 169 ? 14.752 -8.265 -61.368 1.00 72.56 169 VAL A CA 1
ATOM 1289 C C . VAL A 1 169 ? 14.571 -9.503 -62.267 1.00 72.56 169 VAL A C 1
ATOM 1291 O O . VAL A 1 169 ? 15.181 -10.528 -61.952 1.00 72.56 169 VAL A O 1
ATOM 1294 N N . PRO A 1 170 ? 13.709 -9.440 -63.302 1.00 74.94 170 PRO A N 1
ATOM 1295 C CA . PRO A 1 170 ? 13.409 -10.560 -64.199 1.00 74.94 170 PRO A CA 1
ATOM 1296 C C . PRO A 1 170 ? 14.569 -10.944 -65.124 1.00 74.94 170 PRO A C 1
ATOM 1298 O O . PRO A 1 170 ? 15.418 -10.071 -65.420 1.00 74.94 170 PRO A O 1
#